Protein AF-A0A8T3N3W2-F1 (afdb_monomer)

pLDDT: mean 76.47, std 9.5, range [57.03, 90.44]

Secondary structure (DSSP, 8-state):
--HHHHHHHHHHHHHHTTTT--HHHHHHHHHHHHHT--EEE-SSGGG--TT-EEE--

Foldseek 3Di:
DDVVLLVQLVVVQVVCPVVPQDSVVSSVVSVCVVVVNQEDEDADPSNPDPRHHYDYD

Radius of gyration: 11.15 Å; Cα contacts (8 Å, |Δi|>4): 57; chains: 1; bounding box: 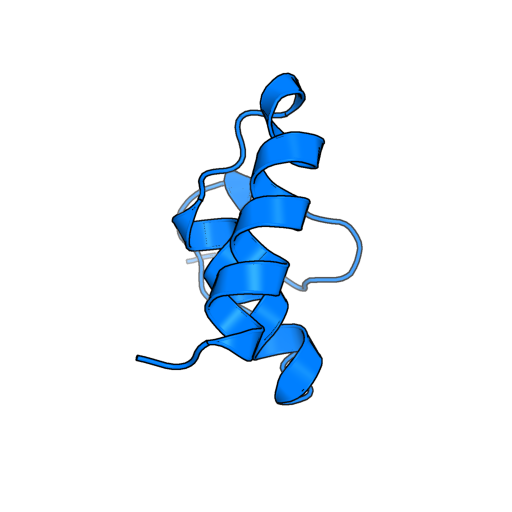27×19×30 Å

Solvent-accessible surface area (backbone atoms only — not comparable to full-atom values): 3484 Å² total; per-residue (Å²): 135,62,68,66,50,51,54,51,10,54,54,48,24,66,73,24,61,90,75,70,46,48,57,66,55,26,36,49,51,44,49,26,67,72,71,70,53,56,69,48,84,52,95,62,76,79,63,77,48,96,82,49,48,72,49,80,125

Structure (mmCIF, N/CA/C/O backbone):
data_AF-A0A8T3N3W2-F1
#
_entry.id   AF-A0A8T3N3W2-F1
#
loop_
_atom_site.group_PDB
_atom_site.id
_atom_site.type_symbol
_atom_site.label_atom_id
_atom_site.label_alt_id
_atom_site.label_comp_id
_atom_site.label_asym_id
_atom_site.label_entity_id
_atom_site.label_seq_id
_atom_site.pdbx_PDB_ins_code
_atom_site.Cartn_x
_atom_site.Cartn_y
_atom_site.Cartn_z
_atom_site.occupancy
_atom_site.B_iso_or_equiv
_atom_site.auth_seq_id
_atom_site.auth_comp_id
_atom_site.auth_asym_id
_atom_site.auth_atom_id
_atom_site.pdbx_PDB_model_num
ATOM 1 N N . MET A 1 1 ? 15.259 8.284 -6.099 1.00 60.78 1 MET A N 1
ATOM 2 C CA . MET A 1 1 ? 13.799 8.146 -6.279 1.00 60.78 1 MET A CA 1
ATOM 3 C C . MET A 1 1 ? 13.586 6.959 -7.194 1.00 60.78 1 MET A C 1
ATOM 5 O O . MET A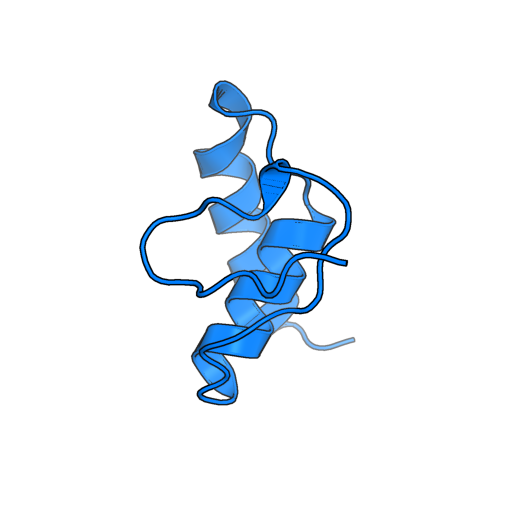 1 1 ? 14.267 6.911 -8.209 1.00 60.78 1 MET A O 1
ATOM 9 N N . ASP A 1 2 ? 12.745 5.999 -6.819 1.00 82.88 2 ASP A N 1
ATOM 10 C CA . ASP A 1 2 ? 12.425 4.839 -7.657 1.00 82.88 2 ASP A CA 1
ATOM 11 C C . ASP A 1 2 ? 11.208 5.172 -8.541 1.00 82.88 2 ASP A C 1
ATOM 13 O O . ASP A 1 2 ? 10.102 5.314 -8.010 1.00 82.88 2 ASP A O 1
ATOM 17 N N . PRO A 1 3 ? 11.376 5.343 -9.866 1.00 84.31 3 PRO A N 1
ATOM 18 C CA . PRO A 1 3 ? 10.282 5.765 -10.739 1.00 84.31 3 PRO A CA 1
ATOM 19 C C . PRO A 1 3 ? 9.176 4.713 -10.879 1.00 84.31 3 PRO A C 1
ATOM 21 O O . PRO A 1 3 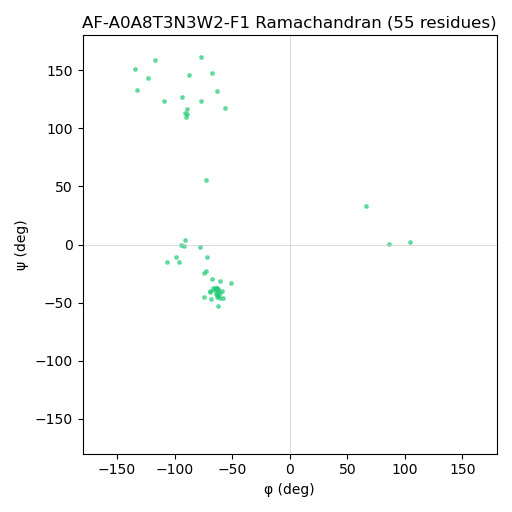? 8.015 5.076 -11.066 1.00 84.31 3 PRO A O 1
ATOM 24 N N . ALA A 1 4 ? 9.516 3.425 -10.778 1.00 82.50 4 ALA A N 1
ATOM 25 C CA . ALA A 1 4 ? 8.556 2.337 -10.931 1.00 82.50 4 ALA A CA 1
ATOM 26 C C . ALA A 1 4 ? 7.663 2.221 -9.691 1.00 82.50 4 ALA A C 1
ATOM 28 O O . ALA A 1 4 ? 6.440 2.159 -9.817 1.00 82.50 4 ALA A O 1
ATOM 29 N N . ALA A 1 5 ? 8.264 2.293 -8.499 1.00 76.94 5 ALA A N 1
ATOM 30 C CA . ALA A 1 5 ? 7.510 2.325 -7.246 1.00 76.94 5 ALA A CA 1
ATOM 31 C C . ALA A 1 5 ? 6.603 3.564 -7.166 1.00 76.94 5 ALA A C 1
ATOM 33 O O . ALA A 1 5 ? 5.451 3.472 -6.750 1.00 76.94 5 ALA A O 1
ATOM 34 N N . HIS A 1 6 ? 7.093 4.719 -7.629 1.00 76.31 6 HIS A N 1
ATOM 35 C CA . HIS A 1 6 ? 6.306 5.948 -7.660 1.00 76.31 6 HIS A CA 1
ATOM 36 C C . HIS A 1 6 ? 5.079 5.843 -8.580 1.00 76.31 6 HIS A C 1
ATOM 38 O O . HIS A 1 6 ? 3.979 6.225 -8.183 1.00 76.31 6 HIS A O 1
ATOM 44 N N . ALA A 1 7 ? 5.243 5.297 -9.789 1.00 85.50 7 ALA A N 1
ATOM 45 C CA . ALA A 1 7 ? 4.136 5.112 -10.725 1.00 85.50 7 ALA A CA 1
ATOM 46 C C . ALA A 1 7 ? 3.073 4.139 -10.185 1.00 85.50 7 ALA A C 1
ATOM 48 O O . ALA A 1 7 ? 1.879 4.434 -10.270 1.00 85.50 7 ALA A O 1
ATOM 49 N N . ALA A 1 8 ? 3.499 3.022 -9.584 1.00 82.31 8 ALA A N 1
ATOM 50 C CA . ALA A 1 8 ? 2.596 2.054 -8.960 1.00 82.31 8 ALA A CA 1
ATOM 51 C C . ALA A 1 8 ? 1.805 2.676 -7.796 1.00 82.31 8 ALA A C 1
ATOM 53 O O . ALA A 1 8 ? 0.588 2.517 -7.725 1.00 82.31 8 ALA A O 1
ATOM 54 N N . ALA A 1 9 ? 2.470 3.460 -6.943 1.00 80.38 9 ALA A N 1
ATOM 55 C CA . ALA A 1 9 ? 1.823 4.134 -5.822 1.00 80.38 9 ALA A CA 1
ATOM 56 C C . ALA A 1 9 ? 0.798 5.189 -6.261 1.00 80.38 9 ALA A C 1
ATOM 58 O O . ALA A 1 9 ? -0.251 5.326 -5.637 1.00 80.38 9 ALA A O 1
ATOM 59 N N . ILE A 1 10 ? 1.065 5.930 -7.347 1.00 86.38 10 ILE A N 1
ATOM 60 C CA . ILE A 1 10 ? 0.095 6.893 -7.894 1.00 86.38 10 ILE A CA 1
ATOM 61 C C . ILE A 1 10 ? -1.161 6.172 -8.386 1.00 86.38 10 ILE A C 1
ATOM 63 O O . ILE A 1 10 ? -2.262 6.667 -8.151 1.00 86.38 10 ILE A O 1
ATOM 67 N N . ALA A 1 11 ? -1.010 5.035 -9.070 1.00 84.94 11 ALA A N 1
ATOM 68 C CA . ALA A 1 11 ? -2.150 4.246 -9.529 1.00 84.94 11 ALA A CA 1
ATOM 69 C C . ALA A 1 11 ? -2.975 3.732 -8.338 1.00 84.94 11 ALA A C 1
ATOM 71 O O . ALA A 1 11 ? -4.159 4.049 -8.246 1.00 84.94 11 ALA A O 1
ATOM 72 N N . GLY A 1 12 ? -2.323 3.071 -7.374 1.00 78.12 12 GLY A 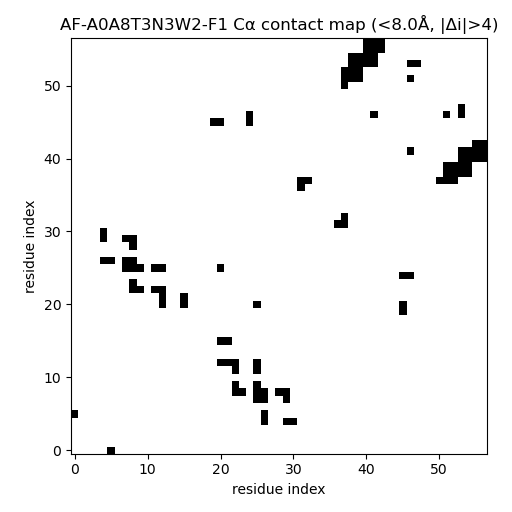N 1
ATOM 73 C CA . GLY A 1 12 ? -2.987 2.550 -6.176 1.00 78.12 12 GLY A CA 1
ATOM 74 C C . GLY A 1 12 ? -3.687 3.633 -5.353 1.00 78.12 12 GLY A C 1
ATOM 75 O O . GLY A 1 12 ? -4.819 3.446 -4.920 1.00 78.12 12 GLY A O 1
ATOM 76 N N . TYR A 1 13 ? -3.073 4.812 -5.210 1.00 77.44 13 TYR A N 1
ATOM 77 C CA . TYR A 1 13 ? -3.678 5.924 -4.474 1.00 77.44 13 TYR A CA 1
ATOM 78 C C . TYR A 1 13 ? -4.930 6.477 -5.145 1.00 77.44 13 TYR A C 1
ATOM 80 O O . TYR A 1 13 ? -5.901 6.794 -4.466 1.00 77.44 13 TYR A O 1
ATOM 88 N N . ARG A 1 14 ? -4.944 6.578 -6.479 1.00 81.06 14 ARG A N 1
ATOM 89 C CA . ARG A 1 14 ? -6.141 7.024 -7.212 1.00 81.06 14 ARG A CA 1
ATOM 90 C C . ARG A 1 14 ? -7.293 6.038 -7.043 1.00 81.06 14 ARG A C 1
ATOM 92 O O . ARG A 1 14 ? -8.431 6.482 -6.899 1.00 81.06 14 ARG A O 1
ATOM 99 N N . ASP A 1 15 ? -6.986 4.745 -7.011 1.00 78.25 15 ASP A N 1
ATOM 100 C CA . ASP A 1 15 ? -7.969 3.680 -6.815 1.00 78.25 15 ASP A CA 1
ATOM 101 C C . ASP A 1 15 ? -8.459 3.600 -5.354 1.00 78.25 15 ASP A C 1
ATOM 103 O O . ASP A 1 15 ? -9.592 3.183 -5.111 1.00 78.25 15 ASP A O 1
ATOM 107 N N . SER A 1 16 ? -7.657 4.068 -4.386 1.00 69.81 16 SER A N 1
ATOM 108 C CA . SER A 1 16 ? -7.987 4.070 -2.952 1.00 69.81 16 SER A CA 1
ATOM 109 C C . SER A 1 16 ? -8.610 5.362 -2.424 1.00 69.81 16 SER A C 1
ATOM 111 O O . SER A 1 16 ? -8.960 5.437 -1.247 1.00 69.81 16 SER A O 1
ATOM 113 N N . LEU A 1 17 ? -8.798 6.388 -3.260 1.00 71.38 17 LEU A N 1
ATOM 114 C CA . LEU A 1 17 ? -9.484 7.623 -2.849 1.00 71.38 17 LEU A CA 1
ATOM 115 C C . LEU A 1 17 ? -10.857 7.385 -2.178 1.00 71.38 17 LEU A C 1
ATOM 117 O O . LEU A 1 17 ? -11.191 8.148 -1.272 1.00 71.38 17 LEU A O 1
ATOM 121 N N . PRO A 1 18 ? -11.650 6.353 -2.543 1.00 69.44 18 PRO A N 1
ATOM 122 C CA . PRO A 1 18 ? -12.883 6.029 -1.825 1.00 69.44 18 PRO A CA 1
ATOM 123 C C . PRO A 1 18 ? -12.678 5.386 -0.441 1.00 69.44 18 PRO A C 1
ATOM 125 O O . PRO A 1 18 ? -13.597 5.450 0.372 1.00 69.44 18 PRO A O 1
ATOM 128 N N . SER A 1 19 ? -11.529 4.749 -0.172 1.00 66.62 19 SER A N 1
ATOM 129 C CA . SER A 1 19 ? -11.257 3.996 1.06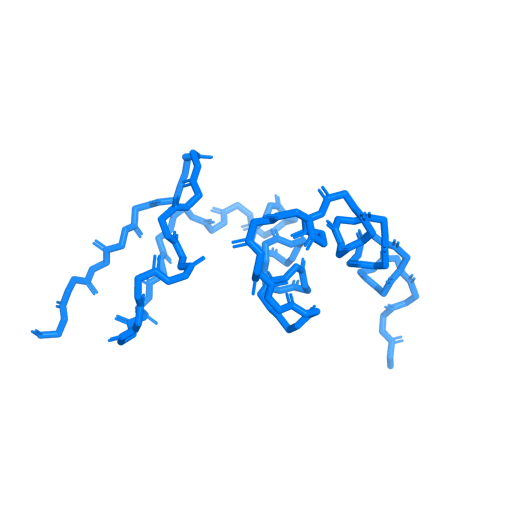7 1.00 66.62 19 SER A CA 1
ATOM 130 C C . SER A 1 19 ? -10.498 4.790 2.132 1.00 66.62 19 SER A C 1
ATOM 132 O O . SER A 1 19 ? -10.482 4.373 3.283 1.00 66.62 19 SER A O 1
ATOM 134 N N . GLY A 1 20 ? -9.888 5.926 1.775 1.00 70.12 20 GLY A N 1
ATOM 135 C CA . GLY A 1 20 ? -9.128 6.768 2.710 1.00 70.12 20 GLY A CA 1
ATOM 136 C C . GLY A 1 20 ? -7.660 6.365 2.898 1.00 70.12 20 GLY A C 1
ATOM 137 O O . GLY A 1 20 ? -6.939 7.054 3.610 1.00 70.12 20 GLY A O 1
ATOM 138 N N . THR A 1 21 ? -7.195 5.314 2.218 1.00 74.50 21 THR A N 1
ATOM 139 C CA . THR A 1 21 ? -5.796 4.859 2.261 1.00 74.50 21 THR A CA 1
ATOM 140 C C . THR A 1 21 ? -4.852 5.926 1.699 1.00 74.50 21 THR A C 1
ATOM 142 O O . THR A 1 21 ? -5.100 6.475 0.616 1.00 74.50 21 THR A O 1
ATOM 145 N N . SER A 1 22 ? -3.759 6.219 2.409 1.00 81.25 22 SER A N 1
ATOM 146 C CA . SER A 1 22 ? -2.857 7.312 2.049 1.00 81.25 22 SER A CA 1
ATOM 147 C C . SER A 1 22 ? -1.941 6.956 0.873 1.00 81.25 22 SER A C 1
ATOM 149 O O . SER A 1 22 ? -1.690 5.794 0.558 1.00 81.25 22 SER A O 1
ATOM 151 N N . PHE A 1 23 ? -1.367 7.976 0.227 1.00 80.00 23 PHE A N 1
ATOM 152 C CA . PHE A 1 23 ? -0.354 7.763 -0.812 1.00 80.00 23 PHE A CA 1
ATOM 153 C C . PHE A 1 23 ? 0.887 7.024 -0.281 1.00 80.00 23 PHE A C 1
ATOM 155 O O . PHE A 1 23 ? 1.518 6.269 -1.017 1.00 80.00 23 PHE A O 1
ATOM 162 N N . VAL A 1 24 ? 1.239 7.225 0.992 1.00 84.38 24 VAL A N 1
ATOM 163 C CA . VAL A 1 24 ? 2.393 6.563 1.614 1.00 84.38 24 VAL A CA 1
ATOM 164 C C . VAL A 1 24 ? 2.130 5.067 1.780 1.00 84.38 24 VAL A C 1
ATOM 166 O O . VAL A 1 24 ? 3.014 4.270 1.472 1.00 84.38 24 VAL A O 1
ATOM 169 N N . ASP A 1 25 ? 0.914 4.672 2.153 1.00 81.94 25 ASP A N 1
ATOM 170 C CA . ASP A 1 25 ? 0.539 3.254 2.275 1.00 81.94 25 ASP A CA 1
ATOM 171 C C . ASP A 1 25 ? 0.619 2.545 0.923 1.00 81.94 25 ASP A C 1
ATOM 173 O O . ASP A 1 25 ? 1.127 1.434 0.819 1.00 81.94 25 ASP A O 1
ATOM 177 N N . GLN A 1 26 ? 0.239 3.236 -0.152 1.00 82.94 26 GLN A N 1
ATOM 178 C CA . GLN A 1 26 ? 0.325 2.707 -1.515 1.00 82.94 26 GLN A CA 1
ATOM 179 C C . GLN A 1 26 ? 1.771 2.501 -1.981 1.00 82.94 26 GLN A C 1
ATOM 181 O O . GLN A 1 26 ? 2.079 1.507 -2.644 1.00 82.94 26 GLN A O 1
ATOM 186 N N . VAL A 1 27 ? 2.685 3.405 -1.609 1.00 86.62 27 VAL A N 1
ATOM 187 C CA . VAL A 1 27 ? 4.127 3.189 -1.817 1.00 86.62 27 VAL A CA 1
ATOM 188 C C . VAL A 1 27 ? 4.596 1.966 -1.029 1.00 86.62 27 VAL A C 1
ATOM 190 O O . VAL A 1 27 ? 5.322 1.133 -1.576 1.00 86.62 27 VAL A O 1
ATOM 193 N N . SER A 1 28 ? 4.170 1.837 0.228 1.00 86.00 28 SER A N 1
ATOM 194 C CA . SER A 1 28 ? 4.533 0.707 1.085 1.00 86.00 28 SER A CA 1
ATOM 195 C C . SER A 1 28 ? 4.061 -0.624 0.498 1.00 86.00 28 SER A C 1
ATOM 197 O O . SER A 1 28 ? 4.869 -1.541 0.367 1.00 86.00 28 SER A O 1
ATOM 199 N N . PHE A 1 29 ? 2.811 -0.716 0.033 1.00 85.00 29 PHE A N 1
ATOM 200 C CA . PHE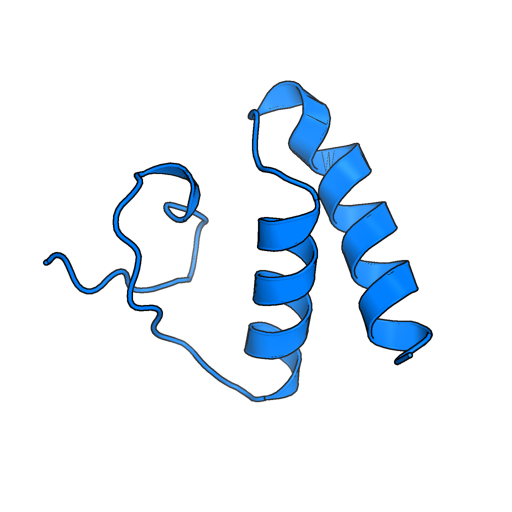 A 1 29 ? 2.280 -1.913 -0.627 1.00 85.00 29 PHE A CA 1
ATOM 201 C C . PHE A 1 29 ? 3.057 -2.280 -1.895 1.00 85.00 29 PHE A C 1
ATOM 203 O O . PHE A 1 29 ? 3.375 -3.450 -2.106 1.00 85.00 29 PHE A O 1
ATOM 210 N N . ALA A 1 30 ? 3.425 -1.294 -2.721 1.00 86.12 30 ALA A N 1
ATOM 211 C CA . ALA A 1 30 ? 4.211 -1.537 -3.930 1.00 86.12 30 ALA A CA 1
ATOM 212 C C . ALA A 1 30 ? 5.609 -2.102 -3.616 1.00 86.12 30 ALA A C 1
ATOM 214 O O . ALA A 1 30 ? 6.092 -2.993 -4.318 1.00 86.12 30 ALA A O 1
ATOM 215 N N . ILE A 1 31 ? 6.254 -1.611 -2.553 1.00 87.19 31 ILE A N 1
ATOM 216 C CA . ILE A 1 31 ? 7.547 -2.132 -2.090 1.00 87.19 31 ILE A CA 1
ATOM 217 C C . ILE A 1 31 ? 7.377 -3.547 -1.533 1.00 87.19 31 ILE A C 1
ATOM 219 O O . ILE A 1 31 ? 8.129 -4.440 -1.915 1.00 87.19 31 ILE A O 1
ATOM 223 N N . MET A 1 32 ? 6.373 -3.770 -0.684 1.00 88.44 32 MET A N 1
ATOM 224 C CA . MET A 1 32 ? 6.102 -5.081 -0.093 1.00 88.44 32 MET A CA 1
ATOM 225 C C . MET A 1 32 ? 5.860 -6.151 -1.160 1.00 88.44 32 MET A C 1
ATOM 227 O O . MET A 1 32 ? 6.483 -7.209 -1.115 1.00 88.44 32 MET A O 1
ATOM 231 N N . ALA A 1 33 ? 5.045 -5.845 -2.174 1.00 85.94 33 ALA A N 1
ATOM 232 C CA . ALA A 1 33 ? 4.791 -6.748 -3.292 1.00 85.94 33 ALA A CA 1
ATOM 233 C C . ALA A 1 33 ? 6.060 -7.057 -4.105 1.00 85.94 33 ALA A C 1
ATOM 235 O O . ALA A 1 33 ? 6.256 -8.192 -4.536 1.00 85.94 33 ALA A O 1
ATOM 236 N N . ARG A 1 34 ? 6.938 -6.064 -4.309 1.00 88.06 34 ARG A N 1
ATOM 237 C CA . ARG A 1 34 ? 8.195 -6.252 -5.049 1.00 88.06 34 ARG A CA 1
ATOM 238 C C . ARG A 1 34 ? 9.193 -7.125 -4.295 1.00 88.06 34 ARG A C 1
ATOM 240 O O . ARG A 1 34 ? 9.878 -7.934 -4.912 1.00 88.06 34 ARG A O 1
ATOM 247 N N . GLU A 1 35 ? 9.295 -6.927 -2.988 1.00 90.44 35 GLU A N 1
ATOM 248 C CA . GLU A 1 35 ? 10.291 -7.586 -2.138 1.00 90.44 35 GLU A CA 1
ATOM 249 C C . GLU A 1 35 ? 9.774 -8.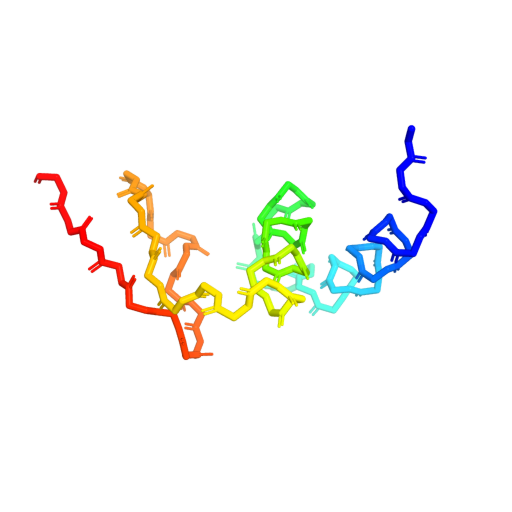902 -1.525 1.00 90.44 35 GLU A C 1
ATOM 251 O O . GLU A 1 35 ? 10.513 -9.577 -0.813 1.00 90.44 35 GLU A O 1
ATOM 256 N N . GLY A 1 36 ? 8.516 -9.281 -1.791 1.00 89.44 36 GLY A N 1
ATOM 257 C CA . GLY A 1 36 ? 7.895 -10.477 -1.214 1.00 89.44 36 GLY A CA 1
ATOM 258 C C . GLY A 1 36 ? 7.691 -10.376 0.300 1.00 89.44 36 GLY A C 1
ATOM 259 O O . GLY A 1 36 ? 7.827 -11.366 1.014 1.00 89.44 36 GLY A O 1
ATOM 260 N N . ILE A 1 37 ? 7.419 -9.171 0.806 1.00 88.00 37 ILE A N 1
ATOM 261 C CA . ILE A 1 37 ? 7.168 -8.917 2.226 1.00 88.00 37 ILE A CA 1
ATOM 262 C C . ILE A 1 37 ? 5.671 -9.084 2.484 1.00 88.00 37 ILE A C 1
ATOM 264 O O . ILE A 1 37 ? 4.858 -8.321 1.972 1.00 88.00 37 ILE A O 1
ATOM 268 N N . GLU A 1 38 ? 5.312 -10.062 3.308 1.00 85.69 38 GLU A N 1
ATOM 269 C CA . GLU A 1 38 ? 3.909 -10.427 3.568 1.00 85.69 38 GLU A CA 1
ATOM 270 C C . GLU A 1 38 ? 3.357 -9.833 4.875 1.00 85.69 38 GLU A C 1
ATOM 272 O O . GLU A 1 38 ? 2.149 -9.858 5.121 1.00 85.69 38 GLU A O 1
ATOM 277 N N . THR A 1 39 ? 4.235 -9.267 5.707 1.00 82.38 39 THR A N 1
ATOM 278 C CA . THR A 1 39 ? 3.901 -8.832 7.066 1.00 82.38 39 THR A CA 1
ATOM 279 C C . THR A 1 39 ? 4.424 -7.430 7.340 1.00 82.38 39 THR A C 1
ATOM 281 O O . THR A 1 39 ? 5.596 -7.144 7.086 1.00 82.38 39 THR A O 1
ATOM 284 N N . ALA A 1 40 ? 3.575 -6.572 7.907 1.00 81.50 40 ALA A N 1
ATOM 285 C CA . ALA A 1 40 ? 3.935 -5.216 8.309 1.00 81.50 40 ALA A CA 1
ATOM 286 C C . ALA A 1 40 ? 3.650 -4.975 9.800 1.00 81.50 40 ALA A C 1
ATOM 288 O O . ALA A 1 40 ? 2.661 -5.459 10.355 1.00 81.50 40 ALA A O 1
ATOM 289 N N . PHE A 1 41 ? 4.528 -4.201 10.441 1.00 80.56 41 PHE A N 1
ATOM 290 C CA . PHE A 1 41 ? 4.266 -3.606 11.750 1.00 80.56 41 PHE A CA 1
ATOM 291 C C . PHE A 1 41 ? 3.598 -2.257 11.531 1.00 80.56 41 PHE A C 1
ATOM 293 O O . PHE A 1 41 ? 4.235 -1.335 11.020 1.00 80.56 41 PHE A O 1
ATOM 300 N N . VAL A 1 42 ? 2.333 -2.148 11.915 1.00 75.50 42 VAL A N 1
ATOM 301 C CA . VAL A 1 42 ? 1.556 -0.915 11.788 1.00 75.50 42 VAL A CA 1
ATOM 302 C C . VAL A 1 42 ? 0.799 -0.635 13.072 1.00 75.50 42 VAL A C 1
ATOM 304 O O . VAL A 1 42 ? 0.480 -1.547 13.833 1.00 75.50 42 VAL A O 1
ATOM 307 N N . PHE A 1 43 ? 0.559 0.647 13.323 1.00 68.19 43 PHE A N 1
ATOM 308 C CA . PHE A 1 43 ? -0.115 1.117 14.530 1.00 68.19 43 PHE A CA 1
ATOM 309 C C . PHE A 1 43 ? -1.554 1.580 14.256 1.00 68.19 43 PHE A C 1
ATOM 311 O O . PHE A 1 43 ? -2.323 1.735 15.203 1.00 68.19 43 PHE A O 1
ATOM 318 N N . ASP A 1 44 ? -1.925 1.793 12.991 1.00 66.31 44 ASP A N 1
ATOM 319 C CA . ASP A 1 44 ? -3.259 2.194 12.547 1.00 66.31 44 ASP A CA 1
ATOM 320 C C . ASP A 1 44 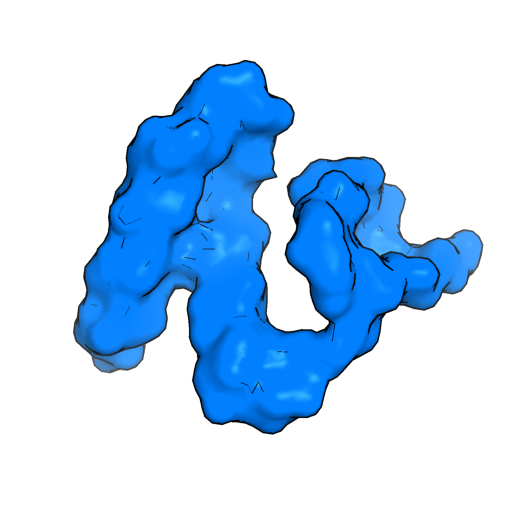? -3.918 1.123 11.654 1.00 66.31 44 ASP A C 1
ATOM 322 O O . ASP A 1 44 ? -3.269 0.229 11.110 1.00 66.31 44 ASP A O 1
ATOM 326 N N . GLY A 1 45 ? -5.252 1.174 11.570 1.00 62.06 45 GLY A N 1
ATOM 327 C CA . GLY A 1 45 ? -6.074 0.186 10.857 1.00 62.06 45 GLY A CA 1
ATOM 328 C C . GLY A 1 45 ? -6.081 0.346 9.333 1.00 62.06 45 GLY A C 1
ATOM 329 O O . GLY A 1 45 ? -6.686 -0.463 8.635 1.00 62.06 45 GLY A O 1
ATOM 330 N N . ASP A 1 46 ? -5.397 1.357 8.796 1.00 64.62 46 ASP A N 1
ATOM 331 C CA . ASP A 1 46 ? -5.410 1.670 7.360 1.00 64.62 46 ASP A CA 1
ATOM 332 C C . ASP A 1 46 ? -4.623 0.641 6.524 1.00 64.62 46 ASP A C 1
ATOM 334 O O . ASP A 1 46 ? -4.732 0.593 5.296 1.00 64.62 46 ASP A O 1
ATOM 338 N N . PHE A 1 47 ? -3.875 -0.234 7.203 1.00 66.19 47 PHE A N 1
ATOM 339 C CA . PHE A 1 47 ? -3.135 -1.351 6.623 1.00 66.19 47 PHE A CA 1
ATOM 340 C C . PHE A 1 47 ? -3.917 -2.671 6.556 1.00 66.19 47 PHE A C 1
ATOM 342 O O . PHE A 1 47 ? -3.365 -3.677 6.104 1.00 66.19 47 PHE A O 1
ATOM 349 N N . GLU A 1 48 ? -5.199 -2.684 6.939 1.00 63.38 48 GLU A N 1
ATOM 350 C CA . GLU A 1 48 ? -6.113 -3.819 6.740 1.00 63.38 48 GLU A CA 1
ATOM 351 C C . GLU A 1 48 ? -6.524 -3.960 5.257 1.00 63.38 48 GLU A C 1
ATOM 353 O O . GLU A 1 48 ? -7.697 -3.956 4.885 1.00 63.38 48 GLU A O 1
ATOM 358 N N . SER A 1 49 ? -5.536 -4.069 4.370 1.00 60.41 49 SER A N 1
ATOM 359 C CA . SER A 1 49 ? -5.740 -4.402 2.964 1.00 60.41 49 SER A CA 1
ATOM 360 C C . SER A 1 49 ? -5.748 -5.927 2.783 1.00 60.41 49 SER A C 1
ATOM 362 O O . SER A 1 49 ? -5.006 -6.633 3.478 1.00 60.41 49 SER A O 1
ATOM 364 N N . PRO A 1 50 ? -6.544 -6.486 1.849 1.00 57.03 50 PRO A N 1
ATOM 365 C CA . PRO A 1 50 ? -6.541 -7.920 1.583 1.00 57.03 50 PRO A CA 1
ATOM 366 C C . PRO A 1 50 ? -5.132 -8.422 1.230 1.00 57.03 50 PRO A C 1
ATOM 368 O O . PRO A 1 50 ? -4.567 -8.036 0.210 1.00 57.03 50 PRO A O 1
ATOM 371 N N . GLY A 1 51 ? -4.584 -9.320 2.055 1.00 61.66 51 GLY A N 1
ATOM 372 C CA . GLY A 1 51 ? -3.319 -10.012 1.780 1.00 61.66 51 GLY A CA 1
ATOM 373 C C . GLY A 1 51 ? -2.100 -9.532 2.568 1.00 61.66 51 GLY A C 1
ATOM 374 O O . GLY A 1 51 ? -1.027 -10.091 2.363 1.00 61.66 51 GLY A O 1
ATOM 375 N N . ILE A 1 52 ? -2.243 -8.562 3.477 1.00 65.25 52 ILE A N 1
ATOM 376 C CA . ILE A 1 52 ? -1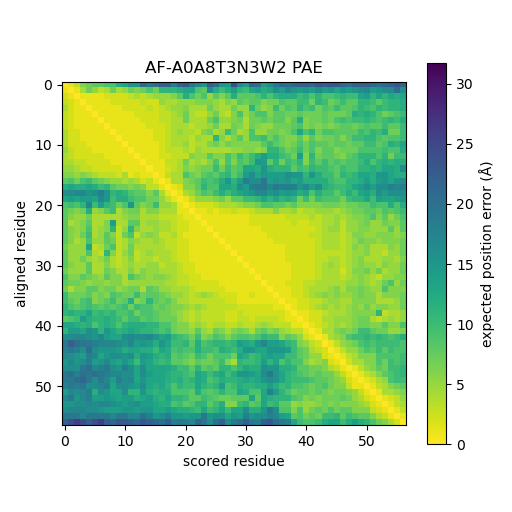.159 -8.169 4.389 1.00 65.25 52 ILE A CA 1
ATOM 377 C C . ILE A 1 52 ? -1.493 -8.626 5.803 1.00 65.25 52 ILE A C 1
ATOM 379 O O . ILE A 1 52 ? -2.531 -8.270 6.360 1.00 65.25 52 ILE A O 1
ATOM 383 N N . ALA A 1 53 ? -0.598 -9.414 6.396 1.00 69.38 53 ALA A N 1
ATOM 384 C CA . ALA A 1 53 ? -0.688 -9.730 7.810 1.00 69.38 53 ALA A CA 1
ATOM 385 C C . ALA A 1 53 ? -0.200 -8.526 8.627 1.00 69.38 53 ALA A C 1
ATOM 387 O O . ALA A 1 53 ? 0.933 -8.064 8.472 1.00 69.38 53 ALA A O 1
ATOM 388 N N . VAL A 1 54 ? -1.055 -8.029 9.516 1.00 69.75 54 VAL A N 1
ATOM 389 C CA . VAL A 1 54 ? -0.700 -6.979 10.474 1.00 69.75 54 VAL A CA 1
ATOM 390 C C . VAL A 1 54 ? -0.268 -7.631 11.784 1.00 69.75 54 VAL A C 1
ATOM 392 O O . VAL A 1 54 ? -1.000 -8.454 12.337 1.00 69.75 54 VAL A O 1
ATOM 395 N N . ILE A 1 55 ? 0.914 -7.267 12.293 1.00 66.12 55 ILE A N 1
ATOM 396 C CA . ILE A 1 55 ? 1.301 -7.594 13.672 1.00 66.12 55 ILE A CA 1
ATOM 397 C C . ILE A 1 55 ? 0.856 -6.430 14.567 1.00 66.12 55 ILE A C 1
ATOM 399 O O . ILE A 1 55 ? 1.410 -5.337 14.424 1.00 66.12 55 ILE A O 1
ATOM 403 N N . PRO A 1 56 ? -0.116 -6.635 15.475 1.00 62.00 56 PRO A N 1
ATOM 404 C CA . PRO A 1 56 ? -0.540 -5.596 16.403 1.00 62.00 56 PRO A CA 1
ATOM 405 C C . PRO A 1 56 ? 0.571 -5.280 17.412 1.00 62.00 56 PRO A C 1
ATOM 407 O O . PRO A 1 56 ? 1.344 -6.163 17.796 1.00 62.00 56 PRO A O 1
ATOM 410 N N . SER A 1 57 ? 0.638 -4.016 17.835 1.00 58.91 57 SER A N 1
ATOM 411 C CA . SER A 1 57 ? 1.514 -3.543 18.915 1.00 58.91 57 SER A CA 1
ATOM 412 C C . SER A 1 57 ? 1.070 -4.024 20.291 1.00 58.91 57 SER A C 1
ATOM 414 O O . SER A 1 57 ? -0.154 -3.935 20.546 1.00 58.91 57 SER A O 1
#

Sequence (57 aa):
MDPAAHAAAIAGYRDSLPSGTSFVDQVSFAIMAREGIETAFVFDGDFESPGIAVIPS

Mean predicted aligned error: 7.45 Å

Nearest PDB structures (foldseek):
  5wzf-assembly1_A  TM=8.802E-01  e=1.873E-01  Mycobacterium tuberculosis H37Rv
  5wz4-assembly1_B  TM=8.801E-01  e=2.296E-01  Mycobacterium tuberculosis H37Rv